Protein AF-A0A7I4YNS2-F1 (afdb_monomer_lite)

pLDDT: mean 85.19, std 16.13, range [43.19, 98.31]

Radius of gyration: 20.14 Å; chains: 1; bounding box: 57×47×40 Å

Sequence (178 aa):
MYWLLLILVPLVIAQKECLISKDSGYVCDEEAGQRFYFDMRMKRCQPFYYKGCGGNGNAFMTRDECLKKCSDVKGETAIQAVCKSGAYAAGATSLPEPLGCTECPKGYECEDKLCCPKKDYLCSLQYDAGKFGDKGSHTPRYFYSKSLKNCMLFTYYGRDGNANNFATYNECKKMCMT

InterPro domains:
  IPR002223 Pancreatic trypsin inhibitor Kunitz domain [PF00014] (18-70)
  IPR002223 Pancreatic trypsin inhibitor Kunitz domain [PF00014] (123-177)
  IPR002223 Pancreatic trypsin inhibitor Kunitz domain [PR00759] (45-55)
  IPR002223 Pancreatic trypsin inhibitor Kunitz domain [PR00759] (161-176)
  IPR002223 Pancreatic trypsin inhibitor Kunitz domain [PS50279] (18-70)
  IPR002223 Pancreatic trypsin inhibitor Kunitz domain [PS50279] (123-176)
  IPR002223 Pancreatic trypsin inhibitor Kunitz domain [SM00131] (16-71)
  IPR002223 Pancreatic trypsin inhibitor Kunitz domain [SM00131] (121-177)
  IPR006150 Cysteine-rich repeat [SM00289] (81-117)
  IPR020901 Proteinase inhibitor I2, Kunitz, conserved site [PS00280] (48-66)
  IPR036880 Pancreatic trypsin inhibitor Kunitz domain superfamily [G3DSA:4.10.410.10] (13-82)
  IPR036880 Pancreatic trypsin inhibitor Kunitz domain superfamily [G3DSA:4.10.410.10] (117-178)
  IPR036880 Pancreatic trypsin inhibitor Kunitz domain superfamily [SSF57362] (10-72)
  IPR036880 Pancreatic trypsin inhibitor Kunitz domain superfamily [SSF57362] (113-177)
  IPR053014 Cuticle-associated divergent protein [PTHR46339] (15-177)

Foldseek 3Di:
DPPVPPPPVVLVVLLVQLLDDWDQAAADPADKDWWWFRDLLVLAIDIDTRRGDDIGSRTHRDRVVNCVRHNPNPDPNLPQCAAPLQWGFDCSQAHSYADFQPPADPQFHDDPRTTHGALVSQLPDDWDLADQDPDDDFAWWWFHDPVVRAIDIDTRRRHDIDRRTHRDRVSNCSRHVD

Organism: Haemonchus contortus (NCBI:txid6289)

Secondary structure (DSSP, 8-state):
--SSSTTHHHHHHHHHHTTSPP---EE-SS--EEEEEEETTTTEEEEEEE-EE---S--BSSHHHHHHHHTT--PPP----B-TTSPBPTTTTTSSSPPBTTSPPTTEEEETTEEEEPHHHHTTSPP---EE-SSS--EEEEEEETTTTEEEEEEE-EES--S--BSSHHHHHHHH--

Structure (mmCIF, N/CA/C/O backbone):
data_AF-A0A7I4YNS2-F1
#
_entry.id   AF-A0A7I4YNS2-F1
#
loop_
_atom_site.group_PDB
_atom_site.id
_atom_site.type_symbol
_atom_site.label_atom_id
_atom_site.label_alt_id
_atom_site.label_comp_id
_atom_site.label_asym_id
_atom_site.label_entity_id
_atom_site.label_seq_id
_atom_site.pdbx_PDB_ins_code
_atom_site.Cartn_x
_atom_site.Cartn_y
_atom_site.Cartn_z
_atom_site.occupancy
_atom_site.B_iso_or_equiv
_atom_site.auth_seq_id
_atom_site.auth_comp_id
_atom_site.auth_asym_id
_atom_site.auth_atom_id
_atom_site.pdbx_PDB_model_num
ATOM 1 N N . MET A 1 1 ? 36.532 -35.123 -3.514 1.00 53.06 1 MET A N 1
ATOM 2 C CA . MET A 1 1 ? 35.543 -34.323 -2.749 1.00 53.06 1 MET A CA 1
ATOM 3 C C . MET A 1 1 ? 35.684 -32.800 -2.949 1.00 53.06 1 MET A C 1
ATOM 5 O O . MET A 1 1 ? 35.247 -32.051 -2.094 1.00 53.06 1 MET A O 1
ATOM 9 N N . TYR A 1 2 ? 36.193 -32.313 -4.093 1.00 50.56 2 TYR A N 1
ATOM 10 C CA . TYR A 1 2 ? 36.295 -30.865 -4.394 1.00 50.56 2 TYR A CA 1
ATOM 11 C C . TYR A 1 2 ? 35.592 -30.454 -5.703 1.00 50.56 2 TYR A C 1
ATOM 13 O O . TYR A 1 2 ? 35.804 -29.362 -6.209 1.00 50.56 2 TYR A O 1
ATOM 21 N N . TRP A 1 3 ? 34.741 -31.322 -6.261 1.00 48.31 3 TRP A N 1
ATOM 22 C CA . TRP A 1 3 ? 33.986 -31.040 -7.493 1.00 48.31 3 TRP A CA 1
ATOM 23 C C . TRP A 1 3 ? 32.492 -30.757 -7.261 1.00 48.31 3 TRP A C 1
ATOM 25 O O . TRP A 1 3 ? 31.834 -30.217 -8.139 1.00 48.31 3 TRP A O 1
ATOM 35 N N . LEU A 1 4 ? 31.957 -31.040 -6.066 1.00 45.88 4 LEU A N 1
ATOM 36 C CA . LEU A 1 4 ? 30.552 -30.762 -5.718 1.00 45.88 4 LEU A CA 1
ATOM 37 C C . LEU A 1 4 ? 30.316 -29.341 -5.166 1.00 45.88 4 LEU A C 1
ATOM 39 O O . LEU A 1 4 ? 29.173 -28.903 -5.093 1.00 45.88 4 LEU A O 1
ATOM 43 N N . LEU A 1 5 ? 31.371 -28.596 -4.810 1.00 48.28 5 LEU A N 1
ATOM 44 C CA . LEU A 1 5 ? 31.253 -27.244 -4.235 1.00 48.28 5 LEU A CA 1
ATOM 45 C C . LEU A 1 5 ? 31.143 -26.116 -5.279 1.00 48.28 5 LEU A C 1
ATOM 47 O O . LEU A 1 5 ? 30.747 -25.014 -4.921 1.00 48.28 5 LEU A O 1
ATOM 51 N N . LEU A 1 6 ? 31.439 -26.362 -6.562 1.00 51.16 6 LEU A N 1
ATOM 52 C CA . LEU A 1 6 ? 31.439 -25.305 -7.591 1.00 51.16 6 LEU A CA 1
ATOM 53 C C . LEU A 1 6 ? 30.064 -25.039 -8.231 1.00 51.16 6 LEU A C 1
ATOM 55 O O . LEU A 1 6 ? 29.888 -24.016 -8.884 1.00 51.16 6 LEU A O 1
ATOM 59 N N . ILE A 1 7 ? 29.076 -25.917 -8.026 1.00 50.41 7 ILE A N 1
ATOM 60 C CA . ILE A 1 7 ? 27.767 -25.830 -8.704 1.00 50.41 7 ILE A CA 1
ATOM 61 C C . ILE A 1 7 ? 26.706 -25.128 -7.831 1.00 50.41 7 ILE A C 1
ATOM 63 O O . ILE A 1 7 ? 25.750 -24.559 -8.350 1.00 50.41 7 ILE A O 1
ATOM 67 N N . LEU A 1 8 ? 26.881 -25.104 -6.503 1.00 46.16 8 LEU A N 1
ATOM 68 C CA . LEU A 1 8 ? 25.903 -24.515 -5.573 1.00 46.16 8 LEU A CA 1
ATOM 69 C C . LEU A 1 8 ? 26.088 -23.004 -5.357 1.00 46.16 8 LEU A C 1
ATOM 71 O O . LEU A 1 8 ? 25.122 -22.307 -5.068 1.00 46.16 8 LEU A O 1
ATOM 75 N N . VAL A 1 9 ? 27.300 -22.473 -5.526 1.00 44.41 9 VAL A N 1
ATOM 76 C CA . VAL A 1 9 ? 27.602 -21.049 -5.280 1.00 44.41 9 VAL A CA 1
ATOM 77 C C . VAL A 1 9 ? 26.938 -20.091 -6.293 1.00 44.41 9 VAL A C 1
ATOM 79 O O . VAL A 1 9 ? 26.383 -19.082 -5.853 1.00 44.41 9 VAL A O 1
ATOM 82 N N . PRO A 1 10 ? 26.901 -20.372 -7.616 1.00 49.56 10 PRO A N 1
ATOM 83 C CA . PRO A 1 10 ? 26.304 -19.455 -8.597 1.00 49.56 10 PRO A CA 1
ATOM 84 C C . PRO A 1 10 ? 24.789 -19.278 -8.417 1.00 49.56 10 PRO A C 1
ATOM 86 O O . PRO A 1 10 ? 24.258 -18.186 -8.614 1.00 49.56 10 PRO A O 1
ATOM 89 N N . LEU A 1 11 ? 24.098 -20.348 -8.010 1.00 46.50 11 LEU A N 1
ATOM 90 C CA . LEU A 1 11 ? 22.642 -20.372 -7.840 1.00 46.50 11 LEU A CA 1
ATOM 91 C C . LEU A 1 11 ? 22.171 -19.503 -6.663 1.00 46.50 11 LEU A C 1
ATOM 93 O O . LEU A 1 11 ? 21.115 -18.882 -6.742 1.00 46.50 11 LEU A O 1
ATOM 97 N N . VAL A 1 12 ? 22.966 -19.414 -5.591 1.00 48.62 12 VAL A N 1
ATOM 98 C CA . VAL A 1 12 ? 22.605 -18.664 -4.374 1.00 48.62 12 VAL A CA 1
ATOM 99 C C . VAL A 1 12 ? 22.812 -17.151 -4.552 1.00 48.62 12 VAL A C 1
ATOM 101 O O . VAL A 1 12 ? 22.036 -16.354 -4.027 1.00 48.62 12 VAL A O 1
ATOM 104 N N . ILE A 1 13 ? 23.817 -16.732 -5.329 1.00 51.75 13 ILE A N 1
ATOM 105 C CA . ILE A 1 13 ? 24.108 -15.307 -5.583 1.00 51.75 13 ILE A CA 1
ATOM 106 C C . ILE A 1 13 ? 23.043 -14.685 -6.499 1.00 51.75 13 ILE A C 1
ATOM 108 O O . ILE A 1 13 ? 22.545 -13.597 -6.208 1.00 51.75 13 ILE A O 1
ATOM 112 N N . ALA A 1 14 ? 22.633 -15.403 -7.554 1.00 52.50 14 ALA A N 1
ATOM 113 C CA . ALA A 1 14 ? 21.628 -14.937 -8.513 1.00 52.50 14 ALA A CA 1
ATOM 114 C C . ALA A 1 14 ? 20.268 -14.636 -7.863 1.00 52.50 14 ALA A C 1
ATOM 116 O O . ALA A 1 14 ? 19.561 -13.729 -8.294 1.00 52.50 14 ALA A O 1
ATOM 117 N N . GLN A 1 15 ? 19.918 -15.357 -6.796 1.00 62.19 15 GLN A N 1
ATOM 118 C CA . GLN A 1 15 ? 18.650 -15.173 -6.100 1.00 62.19 15 GLN A CA 1
ATOM 119 C C . GLN A 1 15 ? 18.640 -13.911 -5.226 1.00 62.19 15 GLN A C 1
ATOM 121 O O . GLN A 1 15 ? 17.600 -13.271 -5.108 1.00 62.19 15 GLN A O 1
ATOM 126 N N . LYS A 1 16 ? 19.787 -13.519 -4.649 1.00 73.31 16 LYS A N 1
ATOM 127 C CA . LYS A 1 16 ? 19.896 -12.377 -3.725 1.00 73.31 16 LYS A CA 1
ATOM 128 C C . LYS A 1 16 ? 19.741 -11.024 -4.424 1.00 73.31 16 LYS A C 1
ATOM 130 O O . LYS A 1 16 ? 19.138 -10.119 -3.856 1.00 73.31 16 LYS A O 1
ATOM 135 N N . GLU A 1 17 ? 20.236 -10.889 -5.652 1.00 82.81 17 GLU A N 1
ATOM 136 C CA . GLU A 1 17 ? 20.050 -9.679 -6.470 1.00 82.81 17 GLU A CA 1
ATOM 137 C C . GLU A 1 17 ? 18.573 -9.414 -6.756 1.00 82.81 17 GLU A C 1
ATOM 139 O O . GLU A 1 17 ? 18.124 -8.278 -6.729 1.00 82.81 17 GLU A O 1
ATOM 144 N N . CYS A 1 18 ? 17.782 -10.466 -6.937 1.00 86.94 18 CYS A N 1
ATOM 145 C CA . CYS A 1 18 ? 16.348 -10.320 -7.119 1.00 86.94 18 CYS A CA 1
ATOM 146 C C . CYS A 1 18 ? 15.642 -9.827 -5.847 1.00 86.94 18 CYS A C 1
ATOM 148 O O . CYS A 1 18 ? 14.526 -9.339 -5.958 1.00 86.94 18 CYS A O 1
ATOM 150 N N . LEU A 1 19 ? 16.256 -9.959 -4.659 1.00 82.12 19 LEU A N 1
ATOM 151 C CA . LEU A 1 19 ? 15.653 -9.593 -3.370 1.00 82.12 19 LEU A CA 1
ATOM 152 C C . LEU A 1 19 ? 15.820 -8.116 -2.997 1.00 82.12 19 LEU A C 1
ATOM 154 O O . LEU A 1 19 ? 15.039 -7.597 -2.201 1.00 82.12 19 LEU A O 1
ATOM 158 N N . ILE A 1 20 ? 16.841 -7.448 -3.531 1.00 81.12 20 ILE A N 1
ATOM 159 C CA . ILE A 1 20 ? 17.163 -6.063 -3.173 1.00 81.12 20 ILE A CA 1
ATOM 160 C C . ILE A 1 20 ? 16.317 -5.072 -3.979 1.00 81.12 20 ILE A C 1
ATOM 162 O O . ILE A 1 20 ? 15.966 -5.321 -5.128 1.00 81.12 20 ILE A O 1
ATOM 166 N N . SER A 1 21 ? 15.978 -3.926 -3.388 1.00 82.38 21 SER A N 1
ATOM 167 C CA . SER A 1 21 ? 15.253 -2.855 -4.085 1.00 82.38 21 SER A CA 1
ATOM 168 C C . SER A 1 21 ? 16.042 -2.333 -5.288 1.00 82.38 21 SER A C 1
ATOM 170 O O . SER A 1 21 ? 17.272 -2.338 -5.270 1.00 82.38 21 SER A O 1
ATOM 172 N N . LYS A 1 22 ? 15.348 -1.808 -6.305 1.00 89.44 22 LYS A N 1
ATOM 173 C CA . LYS A 1 22 ? 16.008 -1.098 -7.411 1.00 89.44 22 LYS A CA 1
ATOM 174 C C . LYS A 1 22 ? 16.880 0.044 -6.885 1.00 89.44 22 LYS A C 1
ATOM 176 O O . LYS A 1 22 ? 16.458 0.775 -5.985 1.00 89.44 22 LYS A O 1
ATOM 181 N N . ASP A 1 23 ? 18.026 0.259 -7.513 1.00 91.62 23 ASP A N 1
ATOM 182 C CA . ASP A 1 23 ? 18.858 1.438 -7.288 1.00 91.62 23 ASP A CA 1
ATOM 183 C C . ASP A 1 23 ? 19.105 2.150 -8.622 1.00 91.62 23 ASP A C 1
ATOM 185 O O . ASP A 1 23 ? 19.627 1.572 -9.573 1.00 91.62 23 ASP A O 1
ATOM 189 N N . SER A 1 24 ? 18.674 3.411 -8.702 1.00 94.12 24 SER A N 1
ATOM 190 C CA . SER A 1 24 ? 18.826 4.236 -9.904 1.00 94.12 24 SER A CA 1
ATOM 191 C C . SER A 1 24 ? 20.260 4.722 -10.112 1.00 94.12 24 SER A C 1
ATOM 193 O O . SER A 1 24 ? 20.548 5.246 -11.187 1.00 94.12 24 SER A O 1
ATOM 195 N N . GLY A 1 25 ? 21.132 4.579 -9.110 1.00 95.81 25 GLY A N 1
ATOM 196 C CA . GLY A 1 25 ? 22.492 5.090 -9.149 1.00 95.81 25 GLY A CA 1
ATOM 197 C C . GLY A 1 25 ? 22.544 6.620 -9.204 1.00 95.81 25 GLY A C 1
ATOM 198 O O . GLY A 1 25 ? 21.655 7.318 -8.698 1.00 95.81 25 GLY A O 1
ATOM 199 N N . TYR A 1 26 ? 23.584 7.151 -9.841 1.00 94.88 26 TYR A N 1
ATOM 200 C CA . TYR A 1 26 ? 23.828 8.584 -10.016 1.00 94.88 26 TYR A CA 1
ATOM 201 C C . TYR A 1 26 ? 24.216 8.919 -11.463 1.00 94.88 26 TYR A C 1
ATOM 203 O O . TYR A 1 26 ? 24.538 8.032 -12.252 1.00 94.88 26 TYR A O 1
ATOM 211 N N . VAL A 1 27 ? 24.116 10.206 -11.813 1.00 97.19 27 VAL A N 1
ATOM 212 C CA . VAL A 1 27 ? 24.432 10.716 -13.158 1.00 97.19 27 VAL A CA 1
ATOM 213 C 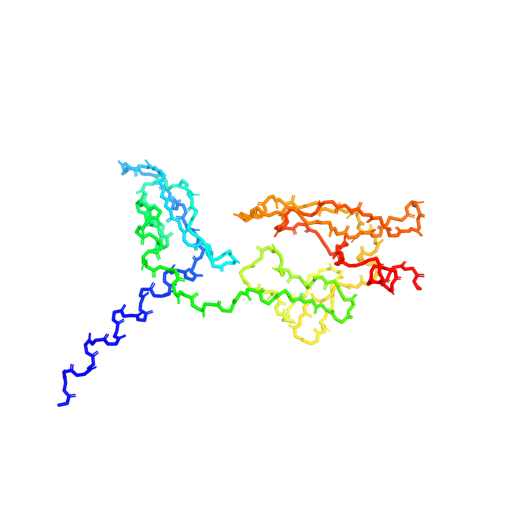C . VAL A 1 27 ? 25.944 10.772 -13.343 1.00 97.19 27 VAL A C 1
ATOM 215 O O . VAL A 1 27 ? 26.648 11.266 -12.463 1.00 97.19 27 VAL A O 1
ATOM 218 N N . CYS A 1 28 ? 26.423 10.282 -14.478 1.00 95.62 28 CYS A N 1
ATOM 219 C CA . CYS A 1 28 ? 27.821 10.320 -14.896 1.00 95.62 28 CYS A CA 1
ATOM 220 C C . CYS A 1 28 ? 27.897 10.293 -16.434 1.00 95.62 28 CYS A C 1
ATOM 222 O O . CYS A 1 28 ? 26.861 10.363 -17.092 1.00 95.62 28 CYS A O 1
ATOM 224 N N . ASP A 1 29 ? 29.105 10.164 -16.987 1.00 96.69 29 ASP A N 1
ATOM 225 C CA . ASP A 1 29 ? 29.341 10.169 -18.438 1.00 96.69 29 ASP A CA 1
ATOM 226 C C . ASP A 1 29 ? 28.942 8.854 -19.146 1.00 96.69 29 ASP A C 1
ATOM 228 O O . ASP A 1 29 ? 28.965 8.782 -20.374 1.00 96.69 29 ASP A O 1
ATOM 232 N N . GLU A 1 30 ? 28.557 7.823 -18.389 1.00 95.25 30 GLU A N 1
ATOM 233 C CA . GLU A 1 30 ? 28.052 6.550 -18.917 1.00 95.25 30 GLU A CA 1
ATOM 234 C C . GLU A 1 30 ? 26.573 6.632 -19.326 1.00 95.25 30 GLU A C 1
ATOM 236 O O . GLU A 1 30 ? 25.801 7.472 -18.854 1.00 95.25 30 GLU A O 1
ATOM 241 N N . GLU A 1 31 ? 26.148 5.706 -20.185 1.00 93.31 31 GLU A N 1
ATOM 242 C CA . GLU A 1 31 ? 24.805 5.706 -20.762 1.00 93.31 31 GLU A CA 1
ATOM 243 C C . GLU A 1 31 ? 23.702 5.492 -19.705 1.00 93.31 31 GLU A C 1
ATOM 245 O O . GLU A 1 31 ? 23.518 4.408 -19.136 1.00 93.31 31 GLU A O 1
ATOM 250 N N . ALA A 1 32 ? 22.914 6.543 -19.475 1.00 96.25 32 ALA A N 1
ATOM 251 C CA . ALA A 1 32 ? 21.656 6.466 -18.747 1.00 96.25 32 ALA A CA 1
ATOM 252 C C . ALA A 1 32 ? 20.560 5.845 -19.624 1.00 96.25 32 ALA A C 1
ATOM 254 O O . ALA A 1 32 ? 20.534 6.021 -20.840 1.00 96.25 32 ALA A O 1
ATOM 255 N N . GLY A 1 33 ? 19.597 5.157 -19.012 1.00 96.44 33 GLY A N 1
ATOM 256 C CA . GLY A 1 33 ? 18.524 4.549 -19.791 1.00 96.44 33 GLY A CA 1
ATOM 257 C C . GLY A 1 33 ? 17.568 3.678 -18.998 1.00 96.44 33 GLY A C 1
ATOM 258 O O . GLY A 1 33 ? 17.679 3.507 -17.781 1.00 96.44 33 GLY A O 1
ATOM 259 N N . GLN A 1 34 ? 16.594 3.119 -19.715 1.00 97.38 34 GLN A N 1
ATOM 260 C CA . GLN A 1 34 ? 15.651 2.173 -19.138 1.00 97.38 34 GLN A CA 1
ATOM 261 C C . GLN A 1 34 ? 16.358 0.858 -18.797 1.00 97.38 34 GLN A C 1
ATOM 263 O O . GLN A 1 34 ? 17.027 0.258 -19.635 1.00 97.38 34 GLN A O 1
ATOM 268 N N . ARG A 1 35 ? 16.138 0.378 -17.578 1.00 96.81 35 ARG A N 1
ATOM 269 C CA . ARG A 1 35 ? 16.503 -0.961 -17.108 1.00 96.81 35 ARG A CA 1
ATOM 270 C C . ARG A 1 35 ? 15.269 -1.638 -16.528 1.00 96.81 35 ARG A C 1
ATOM 272 O O . ARG A 1 35 ? 14.245 -0.993 -16.317 1.00 96.81 35 ARG A O 1
ATOM 279 N N . PHE A 1 36 ? 15.355 -2.930 -16.252 1.00 94.62 36 PHE A N 1
ATOM 280 C CA . PHE A 1 36 ? 14.324 -3.702 -15.573 1.00 94.62 36 PHE A CA 1
ATOM 281 C C . PHE A 1 36 ? 14.832 -4.171 -14.219 1.00 94.62 36 PHE A C 1
ATOM 283 O O . PHE A 1 36 ? 15.971 -4.594 -14.109 1.00 94.62 36 PHE A O 1
ATOM 290 N N . TYR A 1 37 ? 13.995 -4.137 -13.194 1.00 92.88 37 TYR A N 1
ATOM 291 C CA . TYR A 1 37 ? 14.298 -4.735 -11.897 1.00 92.88 37 TYR A CA 1
ATOM 292 C C . TYR A 1 37 ? 13.204 -5.732 -11.534 1.00 92.88 37 TYR A C 1
ATOM 294 O O . TYR A 1 37 ? 12.052 -5.579 -11.950 1.00 92.88 37 TYR A O 1
ATOM 302 N N . PHE A 1 38 ? 13.545 -6.756 -10.763 1.00 88.81 38 PHE A N 1
ATOM 303 C CA . PHE A 1 38 ? 12.568 -7.657 -10.182 1.00 88.81 38 PHE A CA 1
ATOM 304 C C . PHE A 1 38 ? 11.994 -7.041 -8.913 1.00 88.81 38 PHE A C 1
ATOM 306 O O . PHE A 1 38 ? 12.684 -6.898 -7.905 1.00 88.81 38 PHE A O 1
ATOM 313 N N . ASP A 1 39 ? 10.714 -6.683 -8.943 1.00 79.88 39 ASP A N 1
ATOM 314 C CA . ASP A 1 39 ? 10.008 -6.286 -7.735 1.00 79.88 39 ASP A CA 1
ATOM 315 C C . ASP A 1 39 ? 9.529 -7.550 -7.016 1.00 79.88 39 ASP A C 1
ATOM 317 O O . ASP A 1 39 ? 8.579 -8.219 -7.437 1.00 79.88 39 ASP A O 1
ATOM 321 N N . MET A 1 40 ? 10.189 -7.876 -5.907 1.00 72.12 40 MET A N 1
ATOM 322 C CA . MET A 1 40 ? 9.863 -9.034 -5.073 1.00 72.12 40 MET A CA 1
ATOM 323 C C . MET A 1 40 ? 8.452 -9.045 -4.528 1.00 72.12 40 MET A C 1
ATOM 325 O O . MET A 1 40 ? 7.847 -10.116 -4.430 1.00 72.12 40 MET A O 1
ATOM 329 N N . ARG A 1 41 ? 7.933 -7.867 -4.174 1.00 66.62 41 ARG A N 1
ATOM 330 C CA . ARG A 1 41 ? 6.586 -7.733 -3.614 1.00 66.62 41 ARG A CA 1
ATOM 331 C C . ARG A 1 41 ? 5.567 -8.129 -4.669 1.00 66.62 41 ARG A C 1
ATOM 333 O O . ARG A 1 41 ? 4.546 -8.737 -4.368 1.00 66.62 41 ARG A O 1
ATOM 340 N N . MET A 1 42 ? 5.883 -7.849 -5.929 1.00 66.12 42 MET A N 1
ATOM 341 C CA . MET A 1 42 ? 5.041 -8.228 -7.046 1.00 66.12 42 MET A CA 1
ATOM 342 C C . MET A 1 42 ? 5.389 -9.564 -7.686 1.00 66.12 42 MET A C 1
ATOM 344 O O . MET A 1 42 ? 4.567 -10.087 -8.427 1.00 66.12 42 MET A O 1
ATOM 348 N N . LYS A 1 43 ? 6.590 -10.109 -7.523 1.00 72.44 43 LYS A N 1
ATOM 349 C CA . LYS A 1 43 ? 7.058 -11.226 -8.359 1.00 72.44 43 LYS A CA 1
ATOM 350 C C . LYS A 1 43 ? 6.991 -10.916 -9.858 1.00 72.44 43 LYS A C 1
ATOM 352 O O . LYS A 1 43 ? 6.497 -11.726 -10.644 1.00 72.44 43 LYS A O 1
ATOM 357 N N . ARG A 1 44 ? 7.391 -9.709 -10.269 1.00 81.94 44 ARG A N 1
ATOM 358 C CA . ARG A 1 44 ? 7.457 -9.330 -11.691 1.00 81.94 44 ARG A CA 1
ATOM 359 C C . ARG A 1 44 ? 8.633 -8.405 -11.958 1.00 81.94 44 ARG A C 1
ATOM 361 O O . ARG A 1 44 ? 9.045 -7.640 -11.096 1.00 81.94 44 ARG A O 1
ATOM 368 N N . CYS A 1 45 ? 9.087 -8.438 -13.202 1.00 86.88 45 CYS A N 1
ATOM 369 C CA . CYS A 1 45 ? 10.067 -7.507 -13.735 1.00 86.88 45 CYS A CA 1
ATOM 370 C C . CYS A 1 45 ? 9.405 -6.221 -14.223 1.00 86.88 45 CYS A C 1
ATOM 372 O O . CYS A 1 45 ? 8.464 -6.279 -15.022 1.00 86.88 45 CYS A O 1
ATOM 374 N N . GLN A 1 46 ? 9.910 -5.083 -13.759 1.00 88.38 46 GLN A N 1
ATOM 375 C CA . GLN A 1 46 ? 9.381 -3.755 -14.044 1.00 88.38 46 GLN A CA 1
ATOM 376 C C . GLN A 1 46 ? 10.446 -2.807 -14.584 1.00 88.38 46 GLN A C 1
ATOM 378 O O . GLN A 1 46 ? 11.588 -2.886 -14.135 1.00 88.38 46 GLN A O 1
ATOM 383 N N . PRO A 1 47 ? 10.086 -1.890 -15.499 1.00 92.19 47 PRO A N 1
ATOM 384 C CA . PRO A 1 47 ? 11.017 -0.890 -15.991 1.00 92.19 47 PRO A CA 1
ATOM 385 C C . PRO A 1 47 ? 11.306 0.181 -14.926 1.00 92.19 47 PRO A C 1
ATOM 387 O O . PRO A 1 47 ? 10.433 0.566 -14.150 1.00 92.19 47 PRO A O 1
ATOM 390 N N . PHE A 1 48 ? 12.527 0.703 -14.922 1.00 91.62 48 PHE A N 1
ATOM 391 C CA . PHE A 1 48 ? 12.931 1.890 -14.173 1.00 91.62 48 PHE A CA 1
ATOM 392 C C . PHE A 1 48 ? 14.038 2.645 -14.920 1.00 91.62 48 PHE A C 1
ATOM 394 O O . PHE A 1 48 ? 14.656 2.108 -15.837 1.00 91.62 48 PHE A O 1
ATOM 401 N N . TYR A 1 49 ? 14.294 3.895 -14.526 1.00 95.12 49 TYR A N 1
ATOM 402 C CA . TYR A 1 49 ? 15.358 4.710 -15.113 1.00 95.12 49 TYR A CA 1
ATOM 403 C C . TYR A 1 49 ? 16.657 4.596 -14.301 1.00 95.12 49 TYR A C 1
ATOM 405 O O . TYR A 1 49 ? 16.684 4.934 -13.108 1.00 95.12 49 TYR A O 1
ATOM 413 N N . TYR A 1 50 ? 17.717 4.121 -14.953 1.00 97.12 50 TYR A N 1
ATOM 414 C CA . TYR A 1 50 ? 19.084 4.077 -14.443 1.00 97.12 50 TYR A CA 1
ATOM 415 C C . TYR A 1 50 ? 19.860 5.306 -14.916 1.00 97.12 50 TYR A C 1
ATOM 417 O O . TYR A 1 50 ? 19.757 5.696 -16.078 1.00 97.12 50 TYR A O 1
ATOM 425 N N . LYS A 1 51 ? 20.617 5.933 -14.013 1.00 97.00 51 LYS A N 1
ATOM 426 C CA . LYS A 1 51 ? 21.235 7.244 -14.254 1.00 97.00 51 LYS A CA 1
ATOM 427 C C . LYS A 1 51 ? 22.623 7.202 -14.905 1.00 97.00 51 LYS A C 1
ATOM 429 O O . LYS A 1 51 ? 23.132 8.271 -15.212 1.00 97.00 51 LYS A O 1
ATOM 434 N N . GLY A 1 52 ? 23.203 6.022 -15.123 1.00 96.19 52 GLY A N 1
ATOM 435 C CA . GLY A 1 52 ? 24.480 5.844 -15.829 1.00 96.19 52 GLY A CA 1
ATOM 436 C C . GLY A 1 52 ? 25.545 5.133 -14.993 1.00 96.19 52 GLY A C 1
ATOM 437 O O . GLY A 1 52 ? 26.155 4.190 -15.483 1.00 96.19 52 GLY A O 1
ATOM 438 N N . CYS A 1 53 ? 25.716 5.506 -13.718 1.00 96.56 53 CYS A N 1
ATOM 439 C CA . CYS A 1 53 ? 26.720 4.900 -12.831 1.00 96.56 53 CYS A CA 1
ATOM 440 C C . CYS A 1 53 ? 26.155 4.443 -11.484 1.00 96.56 53 CYS A C 1
ATOM 442 O O . CYS A 1 53 ? 25.137 4.940 -10.997 1.00 96.56 53 CYS A O 1
ATOM 444 N N . GLY A 1 54 ? 26.874 3.520 -10.837 1.00 96.00 54 GLY A N 1
ATOM 445 C CA . GLY A 1 54 ? 26.499 2.948 -9.544 1.00 96.00 54 GLY A CA 1
ATOM 446 C C . GLY A 1 54 ? 25.333 1.972 -9.677 1.00 96.00 54 GLY A C 1
ATOM 447 O O . GLY A 1 54 ? 25.239 1.243 -10.665 1.00 96.00 54 GLY A O 1
ATOM 448 N N . GLY A 1 55 ? 24.426 1.971 -8.702 1.00 93.38 55 GLY A N 1
ATOM 449 C CA . GLY A 1 55 ? 23.292 1.053 -8.677 1.00 93.38 55 GLY A CA 1
ATOM 450 C C . GLY A 1 55 ? 23.630 -0.292 -8.034 1.00 93.38 55 GLY A C 1
ATOM 451 O O . GLY A 1 55 ? 24.618 -0.437 -7.313 1.00 93.38 55 GLY A O 1
ATOM 452 N N . ASN A 1 56 ? 22.794 -1.296 -8.301 1.00 93.19 56 ASN A N 1
ATOM 453 C CA . ASN A 1 56 ? 22.972 -2.650 -7.784 1.00 93.19 56 ASN A CA 1
ATOM 454 C C . ASN A 1 56 ? 22.576 -3.721 -8.817 1.00 93.19 56 ASN A C 1
ATOM 456 O O . ASN A 1 56 ? 22.120 -3.403 -9.913 1.00 93.19 56 ASN A O 1
ATOM 460 N N . GLY A 1 57 ? 22.757 -4.998 -8.461 1.00 91.81 57 GLY A N 1
ATOM 461 C CA . GLY A 1 57 ? 22.534 -6.139 -9.359 1.00 91.81 57 GLY A CA 1
ATOM 462 C C . GLY A 1 57 ? 21.076 -6.402 -9.762 1.00 91.81 57 GLY A C 1
ATOM 463 O O . GLY A 1 57 ? 20.844 -7.211 -10.656 1.00 91.81 57 GLY A O 1
ATOM 464 N N . ASN A 1 58 ? 20.088 -5.720 -9.169 1.00 93.88 58 ASN A N 1
ATOM 465 C CA . ASN A 1 58 ? 18.687 -5.812 -9.592 1.00 93.88 58 ASN A CA 1
ATOM 466 C C . ASN A 1 58 ? 18.386 -4.850 -10.757 1.00 93.88 58 ASN A C 1
ATOM 468 O O . ASN A 1 58 ? 17.483 -4.016 -10.679 1.00 93.88 58 ASN A O 1
ATOM 472 N N . ALA A 1 59 ? 19.196 -4.910 -11.815 1.00 94.62 59 ALA A N 1
ATOM 473 C CA . ALA A 1 59 ? 19.140 -3.993 -12.949 1.00 94.62 59 ALA A CA 1
ATOM 474 C C . ALA A 1 59 ? 19.513 -4.712 -14.255 1.00 94.62 59 ALA A C 1
ATOM 476 O O . ALA A 1 59 ? 20.679 -4.860 -14.608 1.00 94.62 59 ALA A O 1
ATOM 477 N N . PHE A 1 60 ? 18.497 -5.140 -14.992 1.00 95.38 60 PHE A N 1
ATOM 478 C CA . PHE A 1 60 ? 18.586 -5.933 -16.215 1.00 95.38 60 PHE A CA 1
ATOM 479 C C . PHE A 1 60 ? 18.321 -5.070 -17.448 1.00 95.38 60 PHE A C 1
ATOM 481 O O . PHE A 1 60 ? 17.568 -4.098 -17.381 1.00 95.38 60 PHE A O 1
ATOM 488 N N . MET A 1 61 ? 18.900 -5.414 -18.596 1.00 95.31 61 MET A N 1
ATOM 489 C CA . MET A 1 61 ? 18.675 -4.653 -19.834 1.00 95.31 61 MET A CA 1
ATOM 490 C C . MET A 1 61 ? 17.278 -4.896 -20.398 1.00 95.31 61 MET A C 1
ATOM 492 O O . MET A 1 61 ? 16.646 -3.995 -20.947 1.00 95.31 61 MET A O 1
ATOM 496 N N . THR A 1 62 ? 16.776 -6.121 -20.243 1.00 94.94 62 THR A N 1
ATOM 497 C CA . THR A 1 62 ? 15.483 -6.532 -20.791 1.00 94.94 62 THR A CA 1
ATOM 498 C C . THR A 1 62 ? 14.597 -7.164 -19.729 1.00 94.94 62 THR A C 1
ATOM 500 O O . THR A 1 62 ? 15.056 -7.712 -18.723 1.00 94.94 62 THR A O 1
ATOM 503 N N . ARG A 1 63 ? 13.286 -7.121 -19.976 1.00 90.75 63 ARG A N 1
ATOM 504 C CA . ARG A 1 63 ? 12.302 -7.796 -19.129 1.00 90.75 63 ARG A CA 1
ATOM 505 C C . ARG A 1 63 ? 12.545 -9.306 -19.066 1.00 90.75 63 ARG A C 1
ATOM 507 O O . ARG A 1 63 ? 12.379 -9.891 -18.000 1.00 90.75 63 ARG A O 1
ATOM 514 N N . ASP A 1 64 ? 12.931 -9.917 -20.183 1.00 91.75 64 ASP A N 1
ATOM 515 C CA . ASP A 1 64 ? 13.112 -11.367 -20.285 1.00 91.75 64 ASP A CA 1
ATOM 516 C C . ASP A 1 64 ? 14.358 -11.843 -19.541 1.00 91.75 64 ASP A C 1
ATOM 518 O O . ASP A 1 64 ? 14.309 -12.873 -18.875 1.00 91.75 64 ASP A O 1
ATOM 522 N N . GLU A 1 65 ? 15.444 -11.067 -19.570 1.00 93.62 65 GLU A N 1
ATOM 523 C CA . GLU A 1 65 ? 16.635 -11.321 -18.754 1.00 93.62 65 GLU A CA 1
ATOM 524 C C . GLU A 1 65 ? 16.292 -11.319 -17.260 1.00 93.62 65 GLU A C 1
ATOM 526 O O . GLU A 1 65 ? 16.613 -12.264 -16.537 1.00 93.62 65 GLU A O 1
ATOM 531 N N . CYS A 1 66 ? 15.562 -10.292 -16.821 1.00 92.69 66 CYS A N 1
ATOM 532 C CA . CYS A 1 66 ? 15.081 -10.195 -15.453 1.00 92.69 66 CYS A CA 1
ATOM 533 C C . CYS A 1 66 ? 14.203 -11.401 -15.074 1.00 92.69 66 CYS A C 1
ATOM 535 O O . CYS A 1 66 ? 14.391 -12.001 -14.016 1.00 92.69 66 CYS A O 1
ATOM 537 N N . LEU A 1 67 ? 13.251 -11.789 -15.934 1.00 89.25 67 LEU A N 1
ATOM 538 C CA . LEU A 1 67 ? 12.353 -12.909 -15.648 1.00 89.25 67 LEU A CA 1
ATOM 539 C C . LEU A 1 67 ? 13.119 -14.220 -15.579 1.00 89.25 67 LEU A C 1
ATOM 541 O O . LEU A 1 67 ? 12.949 -14.956 -14.617 1.00 89.25 67 LEU A O 1
ATOM 545 N N . LYS A 1 68 ? 14.002 -14.477 -16.545 1.00 89.62 68 LYS A N 1
ATOM 546 C CA . LYS A 1 68 ? 14.843 -15.673 -16.573 1.00 89.62 68 LYS A CA 1
ATOM 547 C C . LYS A 1 68 ? 15.670 -15.820 -15.295 1.00 89.62 68 LYS A C 1
ATOM 549 O O . LYS A 1 68 ? 15.906 -16.941 -14.858 1.00 89.62 68 LYS A O 1
ATOM 554 N N . LYS A 1 69 ? 16.120 -14.706 -14.709 1.00 88.31 69 LYS A N 1
ATOM 555 C CA . LYS A 1 69 ? 16.928 -14.722 -13.486 1.00 88.31 69 LYS A CA 1
ATOM 556 C C . LYS A 1 69 ? 16.088 -14.808 -12.209 1.00 88.31 69 LYS A C 1
ATOM 558 O O . LYS A 1 69 ? 16.502 -15.471 -11.263 1.00 88.31 69 LYS A O 1
ATOM 563 N N . CYS A 1 70 ? 14.926 -14.156 -12.177 1.00 87.31 70 CYS A N 1
ATOM 564 C CA . CYS A 1 70 ? 14.199 -13.903 -10.935 1.00 87.31 70 CYS A CA 1
ATOM 565 C C . CYS A 1 70 ? 12.805 -14.552 -10.826 1.00 87.31 70 CYS A C 1
ATOM 567 O O . CYS A 1 70 ? 12.208 -14.505 -9.750 1.00 87.31 70 CYS A O 1
ATOM 569 N N . SER A 1 71 ? 12.261 -15.170 -11.883 1.00 81.06 71 SER A N 1
ATOM 570 C CA . SER A 1 71 ? 10.895 -15.733 -11.886 1.00 81.06 71 SER A CA 1
ATOM 571 C C . SER A 1 71 ? 10.662 -16.787 -10.806 1.00 81.06 71 SER A C 1
ATOM 573 O O . SER A 1 71 ? 9.571 -16.855 -10.243 1.00 81.06 71 SER A O 1
ATOM 575 N N . ASP A 1 72 ? 11.701 -17.556 -10.482 1.00 74.50 72 ASP A N 1
ATOM 576 C CA . ASP A 1 72 ? 11.624 -18.693 -9.561 1.00 74.50 72 ASP A CA 1
ATOM 577 C C . ASP A 1 72 ? 12.034 -18.317 -8.132 1.00 74.50 72 ASP A C 1
ATOM 579 O O . ASP A 1 72 ? 12.158 -19.169 -7.246 1.00 74.50 72 ASP A O 1
ATOM 583 N N . VAL A 1 73 ? 12.238 -17.020 -7.872 1.00 67.69 73 VAL A N 1
ATOM 584 C CA . VAL A 1 73 ? 12.568 -16.522 -6.541 1.00 67.69 73 VAL A CA 1
ATOM 585 C C . VAL A 1 73 ? 11.347 -16.692 -5.641 1.00 67.69 73 VAL A C 1
ATOM 587 O O . VAL A 1 73 ? 10.454 -15.840 -5.573 1.00 67.69 73 VAL A O 1
ATOM 590 N N . LYS A 1 74 ? 11.336 -1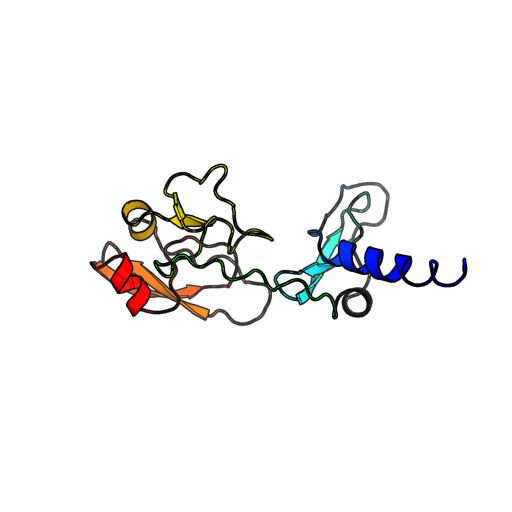7.788 -4.881 1.00 54.38 74 LYS A N 1
ATOM 591 C CA . LYS A 1 74 ? 10.446 -18.019 -3.738 1.00 54.38 74 LYS A CA 1
ATOM 592 C C . LYS A 1 74 ? 10.853 -17.137 -2.555 1.00 54.38 74 LYS A C 1
ATOM 594 O O . LYS A 1 74 ? 11.211 -17.625 -1.497 1.00 54.38 74 LYS A O 1
ATOM 599 N N . GLY A 1 75 ? 10.821 -15.820 -2.724 1.00 49.22 75 GLY A N 1
ATOM 600 C CA . GLY A 1 75 ? 10.589 -14.970 -1.557 1.00 49.22 75 GLY A CA 1
ATOM 601 C C . GLY A 1 75 ? 9.142 -15.149 -1.148 1.00 49.22 75 GLY A C 1
ATOM 602 O O . GLY A 1 75 ? 8.258 -15.099 -2.007 1.00 49.22 75 GLY A O 1
ATOM 603 N N . GLU A 1 76 ? 8.904 -15.382 0.124 1.00 45.09 76 GLU A N 1
ATOM 604 C CA . GLU A 1 76 ? 7.576 -15.268 0.696 1.00 45.09 76 GLU A CA 1
ATOM 605 C C . GLU A 1 76 ? 7.014 -13.919 0.224 1.00 45.09 76 GLU A C 1
ATOM 607 O O . GLU A 1 76 ? 7.639 -12.871 0.393 1.00 45.09 76 GLU A O 1
ATOM 612 N N . THR A 1 77 ? 5.919 -13.948 -0.545 1.00 43.19 77 THR A N 1
ATOM 613 C CA . THR A 1 77 ? 5.146 -12.735 -0.839 1.00 43.19 77 THR A CA 1
ATOM 614 C C . THR A 1 77 ? 4.973 -12.032 0.485 1.00 43.19 77 THR A C 1
ATOM 616 O O . THR A 1 77 ? 4.526 -12.725 1.400 1.00 43.19 77 THR A O 1
ATOM 619 N N . ALA A 1 78 ? 5.357 -10.748 0.580 1.00 48.25 78 ALA A N 1
ATOM 620 C CA . ALA A 1 78 ? 5.172 -9.934 1.776 1.00 48.25 78 ALA A CA 1
ATOM 621 C C . ALA A 1 78 ? 3.860 -10.371 2.413 1.00 48.25 78 ALA A C 1
ATOM 623 O O . ALA A 1 78 ? 2.793 -10.182 1.816 1.00 48.25 78 ALA A O 1
ATOM 624 N N . ILE A 1 79 ? 3.969 -11.116 3.520 1.00 51.69 79 ILE A N 1
ATOM 625 C CA . ILE A 1 79 ? 2.813 -11.562 4.281 1.00 51.69 79 ILE A CA 1
ATOM 626 C C . ILE A 1 79 ? 2.050 -10.264 4.461 1.00 51.69 79 ILE A C 1
ATOM 628 O O . ILE A 1 79 ? 2.656 -9.295 4.923 1.00 51.69 79 ILE A O 1
ATOM 632 N N . GLN A 1 80 ? 0.808 -10.173 3.972 1.00 66.00 80 GLN A N 1
ATOM 633 C CA . GLN A 1 80 ? -0.027 -9.022 4.288 1.00 66.00 80 GLN A CA 1
ATOM 634 C C . GLN A 1 80 ? -0.082 -9.015 5.810 1.00 66.00 80 GLN A C 1
ATOM 636 O O . GLN A 1 80 ? -0.806 -9.804 6.410 1.00 66.00 80 GLN A O 1
ATOM 641 N N . ALA A 1 81 ? 0.807 -8.235 6.418 1.00 87.12 81 ALA A N 1
ATOM 642 C CA . ALA A 1 81 ? 1.048 -8.247 7.838 1.00 87.12 81 ALA A CA 1
ATOM 643 C C . ALA A 1 81 ? -0.134 -7.497 8.415 1.00 87.12 81 ALA A C 1
ATOM 645 O O . ALA A 1 81 ? -0.181 -6.268 8.413 1.00 87.12 81 ALA A O 1
ATOM 646 N N . VAL A 1 82 ? -1.159 -8.272 8.731 1.00 90.88 82 VAL A N 1
ATOM 647 C CA . VAL A 1 82 ? -2.463 -7.805 9.153 1.00 90.88 82 VAL A CA 1
ATOM 648 C C . VAL A 1 82 ? -2.560 -8.088 10.639 1.00 90.88 82 VAL A C 1
ATOM 650 O O . VAL A 1 82 ? -2.320 -9.202 11.099 1.00 90.88 82 VAL A O 1
ATOM 653 N N . CYS A 1 83 ? -2.882 -7.044 11.385 1.00 93.50 83 CYS A N 1
ATOM 654 C CA . CYS A 1 83 ? -3.092 -7.094 12.821 1.00 93.50 83 CYS A CA 1
ATOM 655 C C . CYS A 1 83 ? -4.368 -7.873 13.155 1.00 93.50 83 CYS A C 1
ATOM 657 O O . CYS A 1 83 ? -5.238 -8.043 12.297 1.00 93.50 83 CYS A O 1
ATOM 659 N N . LYS A 1 84 ? -4.575 -8.258 14.421 1.00 92.94 84 LYS A N 1
ATOM 660 C CA . LYS A 1 84 ? -5.832 -8.912 14.848 1.00 92.94 84 LYS A CA 1
ATOM 661 C C . LYS A 1 84 ? -7.074 -8.057 14.579 1.00 92.94 84 LYS A C 1
ATOM 663 O O . LYS A 1 84 ? -8.185 -8.580 14.478 1.00 92.94 84 LYS A O 1
ATOM 668 N N . SER A 1 85 ? -6.894 -6.742 14.460 1.00 91.69 85 SER A N 1
ATOM 669 C CA . SER A 1 85 ? -7.937 -5.783 14.086 1.00 91.69 85 SER A CA 1
ATOM 670 C C . SER A 1 85 ? -8.372 -5.862 12.616 1.00 91.69 85 SER A C 1
ATOM 672 O O . SER A 1 85 ? -9.386 -5.264 12.262 1.00 91.69 85 SER A O 1
ATOM 674 N N . GLY A 1 86 ? -7.633 -6.569 11.755 1.00 90.81 86 GLY A N 1
ATOM 675 C CA . GLY A 1 86 ? -7.837 -6.572 10.302 1.00 90.81 86 GLY A CA 1
ATOM 676 C C . GLY A 1 86 ? -7.171 -5.393 9.579 1.00 90.81 86 GLY A C 1
ATOM 677 O O . GLY A 1 86 ? -7.235 -5.306 8.353 1.00 90.81 86 GLY A O 1
ATOM 678 N N . ALA A 1 87 ? -6.519 -4.486 10.313 1.00 93.88 87 ALA A N 1
ATOM 679 C CA . ALA A 1 87 ? -5.752 -3.387 9.737 1.00 93.88 87 ALA A CA 1
ATOM 680 C C . ALA A 1 87 ? -4.355 -3.848 9.297 1.00 93.88 87 ALA A C 1
ATOM 682 O O . ALA A 1 87 ? -3.766 -4.745 9.902 1.00 93.88 87 ALA A O 1
ATOM 683 N N . TYR A 1 88 ? -3.795 -3.197 8.278 1.00 93.44 88 TYR A N 1
ATOM 684 C CA . TYR A 1 88 ? -2.392 -3.395 7.918 1.00 93.44 88 TYR A CA 1
ATOM 685 C C . TYR A 1 88 ? -1.45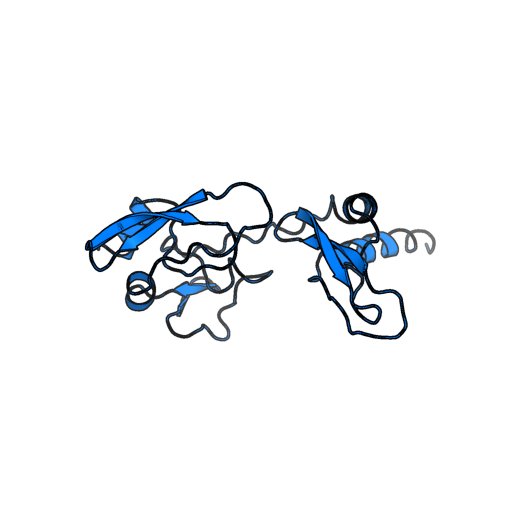8 -2.865 9.016 1.00 93.44 88 TYR A C 1
ATOM 687 O O . TYR A 1 88 ? -1.660 -1.770 9.546 1.00 93.44 88 TYR A O 1
ATOM 695 N N . ALA A 1 89 ? -0.412 -3.630 9.322 1.00 95.19 89 ALA A N 1
ATOM 696 C CA . ALA A 1 89 ? 0.692 -3.201 10.167 1.00 95.19 89 ALA A CA 1
ATOM 697 C C . ALA A 1 89 ? 1.536 -2.117 9.475 1.00 95.19 89 ALA A C 1
ATOM 699 O O . ALA A 1 89 ? 1.533 -1.972 8.247 1.00 95.19 89 ALA A O 1
ATOM 700 N N . ALA A 1 90 ? 2.300 -1.360 10.260 1.00 94.19 90 ALA A N 1
ATOM 701 C CA . ALA A 1 90 ? 3.192 -0.334 9.736 1.00 94.19 90 ALA A CA 1
ATOM 702 C C . ALA A 1 90 ? 4.194 -0.932 8.732 1.00 94.19 90 ALA A C 1
ATOM 704 O O . ALA A 1 90 ? 4.834 -1.951 8.990 1.00 94.19 90 ALA A O 1
ATOM 705 N N . GLY A 1 91 ? 4.333 -0.289 7.571 1.00 88.75 91 GLY A N 1
ATOM 706 C CA . GLY A 1 91 ? 5.237 -0.728 6.504 1.00 88.75 91 GLY A CA 1
ATOM 707 C C . GLY A 1 91 ? 4.729 -1.899 5.661 1.00 88.75 91 GLY A C 1
ATOM 708 O O . GLY A 1 91 ? 5.307 -2.152 4.610 1.00 88.75 91 GLY A O 1
ATOM 709 N N . ALA A 1 92 ? 3.628 -2.561 6.039 1.00 89.00 92 ALA A N 1
ATOM 710 C CA . ALA A 1 92 ? 3.118 -3.741 5.332 1.00 89.00 92 ALA A CA 1
ATOM 711 C C . ALA A 1 92 ? 2.763 -3.476 3.856 1.00 89.00 92 ALA A C 1
ATOM 713 O O . ALA A 1 92 ? 2.789 -4.393 3.039 1.00 89.00 92 ALA A O 1
ATOM 714 N N . THR A 1 93 ? 2.434 -2.228 3.504 1.00 82.38 93 THR A N 1
ATOM 715 C CA . THR A 1 93 ? 2.067 -1.827 2.135 1.00 82.38 93 THR A CA 1
ATOM 716 C C . THR A 1 93 ? 3.107 -0.944 1.440 1.00 82.38 93 THR A C 1
ATOM 718 O O . THR A 1 93 ? 2.968 -0.666 0.245 1.00 82.38 93 THR A O 1
ATOM 721 N N . SER A 1 94 ? 4.143 -0.491 2.154 1.00 83.00 94 SER A N 1
ATOM 722 C CA . SER A 1 94 ? 5.132 0.476 1.650 1.00 83.00 94 SER A CA 1
ATOM 723 C C . SER A 1 94 ? 6.570 -0.048 1.659 1.00 83.00 94 SER A C 1
ATOM 725 O O . SER A 1 94 ? 7.376 0.380 0.830 1.00 83.00 94 SER A O 1
ATOM 727 N N . LEU A 1 95 ? 6.893 -1.022 2.512 1.00 78.75 95 LEU A N 1
ATOM 728 C CA . LEU A 1 95 ? 8.231 -1.591 2.662 1.00 78.75 95 LEU A CA 1
ATOM 729 C C . LEU A 1 95 ? 8.313 -3.036 2.139 1.00 78.75 95 LEU A C 1
ATOM 731 O O . LEU A 1 95 ? 7.283 -3.682 1.939 1.00 78.75 95 LEU A O 1
ATOM 735 N N . PRO A 1 96 ? 9.527 -3.551 1.863 1.00 69.94 96 PRO A N 1
ATOM 736 C CA . PRO A 1 96 ? 9.731 -4.964 1.534 1.00 69.94 96 PRO A CA 1
ATOM 737 C C . PRO A 1 96 ? 9.308 -5.909 2.666 1.00 69.94 96 PRO A C 1
ATOM 739 O O . PRO A 1 96 ? 8.762 -6.974 2.395 1.00 69.94 96 PRO A O 1
ATOM 742 N N . GLU A 1 97 ? 9.521 -5.487 3.914 1.00 78.75 97 GLU A N 1
ATOM 743 C CA . GLU A 1 97 ? 9.119 -6.186 5.134 1.00 78.75 97 GLU A CA 1
ATOM 744 C C . GLU A 1 97 ? 8.425 -5.196 6.088 1.00 78.75 97 GLU A C 1
ATOM 746 O O . GLU A 1 97 ? 8.804 -4.019 6.123 1.00 78.75 97 GLU A O 1
ATOM 751 N N . PRO A 1 98 ? 7.399 -5.628 6.844 1.00 87.25 98 PRO A N 1
ATOM 752 C CA . PRO A 1 98 ? 6.725 -4.775 7.821 1.00 87.25 98 PRO A CA 1
ATOM 753 C C . PRO A 1 98 ? 7.670 -4.377 8.964 1.00 87.25 98 PRO A C 1
ATOM 755 O O . PRO A 1 98 ? 8.618 -5.092 9.286 1.00 87.25 98 PRO A O 1
ATOM 758 N N . LEU A 1 99 ? 7.390 -3.247 9.619 1.00 89.75 99 LEU A N 1
ATOM 759 C CA . LEU A 1 99 ? 8.183 -2.811 10.768 1.00 89.75 99 LEU A CA 1
ATOM 760 C C . LEU A 1 99 ? 7.986 -3.775 11.944 1.00 89.75 99 LEU A C 1
ATOM 762 O O . LEU A 1 99 ? 6.856 -4.020 12.381 1.00 89.75 99 LEU A O 1
ATOM 766 N N . GLY A 1 100 ? 9.105 -4.256 12.485 1.00 89.12 100 GLY A N 1
ATOM 767 C CA . GLY A 1 100 ? 9.143 -4.965 13.760 1.00 89.12 100 GLY A CA 1
ATOM 768 C C . GLY A 1 100 ? 8.998 -4.022 14.959 1.00 89.12 100 GLY A C 1
ATOM 769 O O . GLY A 1 100 ? 9.211 -2.815 14.861 1.00 89.12 100 GLY A O 1
ATOM 770 N N . CYS A 1 101 ? 8.683 -4.586 16.123 1.00 94.81 101 CYS A N 1
ATOM 771 C CA . CYS A 1 101 ? 8.354 -3.837 17.341 1.00 94.81 101 CYS A CA 1
ATOM 772 C C . CYS A 1 101 ? 9.507 -3.111 18.060 1.00 94.81 101 CYS A C 1
ATOM 774 O O . CYS A 1 101 ? 9.309 -2.673 19.192 1.00 94.81 101 CYS A O 1
ATOM 776 N N . THR A 1 102 ? 10.699 -2.991 17.469 1.00 92.06 102 THR A N 1
ATOM 777 C CA . THR A 1 102 ? 11.817 -2.282 18.120 1.00 92.06 102 THR A CA 1
ATOM 778 C C . THR A 1 102 ? 11.432 -0.839 18.439 1.00 92.06 102 THR A C 1
ATOM 780 O O . THR A 1 102 ? 11.664 -0.371 19.549 1.00 92.06 102 THR A O 1
ATOM 783 N N . GLU A 1 103 ? 10.786 -0.161 17.488 1.00 93.75 103 GLU A N 1
ATOM 784 C CA . GLU A 1 103 ? 10.225 1.173 17.682 1.00 93.75 103 GLU A CA 1
ATOM 785 C C . GLU A 1 103 ? 9.032 1.368 16.742 1.00 93.75 103 GLU A C 1
ATOM 787 O O . GLU A 1 103 ? 9.180 1.430 15.519 1.00 93.75 103 GLU A O 1
ATOM 792 N N . CYS A 1 104 ? 7.826 1.443 17.309 1.00 96.69 104 CYS A N 1
ATOM 793 C CA . CYS A 1 104 ? 6.626 1.657 16.511 1.00 96.69 104 CYS A CA 1
ATOM 794 C C . CYS A 1 104 ? 6.385 3.149 16.240 1.00 96.69 104 CYS A C 1
ATOM 796 O O . CYS A 1 104 ? 6.519 3.967 17.154 1.00 96.69 104 CYS A O 1
ATOM 798 N N . PRO A 1 105 ? 5.957 3.522 15.016 1.00 96.69 105 PRO A N 1
ATOM 799 C CA . PRO A 1 105 ? 5.609 4.901 14.698 1.00 96.69 105 PRO A CA 1
ATOM 800 C C . PRO A 1 105 ? 4.496 5.452 15.595 1.00 96.69 105 PRO A C 1
ATOM 802 O O . PRO A 1 105 ? 3.667 4.715 16.136 1.00 96.69 105 PRO A O 1
ATOM 805 N N . LYS A 1 106 ? 4.409 6.782 15.696 1.00 96.00 106 LYS A N 1
ATOM 806 C CA . LYS A 1 106 ? 3.333 7.447 16.441 1.00 96.00 106 LYS A CA 1
ATOM 807 C C . LYS A 1 106 ? 1.958 6.986 15.941 1.00 96.00 106 LYS A C 1
ATOM 809 O O . LYS A 1 106 ? 1.674 7.046 14.749 1.00 96.00 106 LYS A O 1
ATOM 814 N N . GLY A 1 107 ? 1.096 6.579 16.874 1.00 96.62 107 GLY A N 1
ATOM 815 C CA . GLY A 1 107 ? -0.239 6.053 16.566 1.00 96.62 107 GLY A CA 1
ATOM 816 C C . GLY A 1 107 ? -0.291 4.535 16.376 1.00 96.62 107 GLY A C 1
ATOM 817 O O . GLY A 1 107 ? -1.379 4.000 16.187 1.00 96.62 107 GLY A O 1
ATOM 818 N N . TYR A 1 108 ? 0.847 3.846 16.485 1.00 97.69 108 TYR A N 1
ATOM 819 C CA . TYR A 1 108 ? 0.948 2.391 16.473 1.00 97.69 108 TYR A CA 1
ATOM 820 C C . TYR A 1 108 ? 1.398 1.860 17.842 1.00 97.69 108 TYR A C 1
ATOM 822 O O . TYR A 1 108 ? 1.931 2.596 18.676 1.00 97.69 108 TYR A O 1
ATOM 830 N N . GLU A 1 109 ? 1.163 0.578 18.079 1.00 97.31 109 GLU A N 1
ATOM 831 C CA . GLU A 1 109 ? 1.620 -0.191 19.233 1.00 97.31 109 GLU A CA 1
ATOM 832 C C . GLU A 1 109 ? 2.062 -1.585 18.803 1.00 97.31 109 GLU A C 1
ATOM 834 O O . GLU A 1 109 ? 1.670 -2.069 17.745 1.00 97.31 109 GLU A O 1
ATOM 839 N N . CYS A 1 110 ? 2.912 -2.222 19.602 1.00 97.06 110 CYS A N 1
ATOM 840 C CA . CYS A 1 110 ? 3.367 -3.567 19.290 1.00 97.06 110 CYS A CA 1
ATOM 841 C C . CYS A 1 110 ? 2.275 -4.600 19.591 1.00 97.06 110 CYS A C 1
ATOM 843 O O . CYS A 1 110 ? 1.825 -4.711 20.730 1.00 97.06 110 CYS A O 1
ATOM 845 N N . GLU A 1 111 ? 1.928 -5.408 18.594 1.00 95.44 111 GLU A N 1
ATOM 846 C CA . GLU A 1 111 ? 1.068 -6.581 18.718 1.00 95.44 111 GLU A CA 1
ATOM 847 C C . GLU A 1 111 ? 1.675 -7.717 17.886 1.00 95.44 111 GLU A C 1
ATOM 849 O O . GLU A 1 111 ? 1.932 -7.552 16.699 1.00 95.44 111 GLU A O 1
ATOM 854 N N . ASP A 1 112 ? 1.946 -8.870 18.503 1.00 92.38 112 ASP A N 1
ATOM 855 C CA . ASP A 1 112 ? 2.486 -10.061 17.825 1.00 92.38 112 ASP A CA 1
ATOM 856 C C . ASP A 1 112 ? 3.701 -9.784 16.911 1.00 92.38 112 ASP A C 1
ATOM 858 O O . ASP A 1 112 ? 3.808 -10.312 15.806 1.00 92.38 112 ASP A O 1
ATOM 862 N N . LYS A 1 113 ? 4.654 -8.971 17.395 1.00 93.12 113 LYS A N 1
ATOM 863 C CA . LYS A 1 113 ? 5.872 -8.527 16.675 1.00 93.12 113 LYS A CA 1
ATOM 864 C C . LYS A 1 113 ? 5.626 -7.558 15.511 1.00 93.12 113 LYS A C 1
ATOM 866 O O . LYS A 1 113 ? 6.589 -7.172 14.851 1.00 93.12 113 LYS A O 1
ATOM 871 N N . LEU A 1 114 ? 4.387 -7.128 15.298 1.00 95.00 114 LEU A N 1
ATOM 872 C CA . LEU A 1 114 ? 4.001 -6.137 14.305 1.00 95.00 114 LEU A CA 1
ATOM 873 C C . LEU A 1 114 ? 3.657 -4.811 14.979 1.00 95.00 114 LEU A C 1
ATOM 875 O O . LEU A 1 114 ? 3.028 -4.771 16.035 1.00 95.00 114 LEU A O 1
ATOM 879 N N . CYS A 1 115 ? 4.019 -3.702 14.342 1.00 97.31 115 CYS A N 1
ATOM 880 C CA . CYS A 1 115 ? 3.500 -2.400 14.740 1.00 97.31 115 CYS A CA 1
ATOM 881 C C . CYS A 1 115 ? 2.084 -2.221 14.192 1.00 97.31 115 CYS A C 1
ATOM 883 O O . CYS A 1 115 ? 1.894 -1.972 13.000 1.00 97.31 115 CYS A O 1
ATOM 885 N N . CYS A 1 116 ? 1.095 -2.330 15.071 1.00 97.00 116 CYS A N 1
ATOM 886 C CA . CYS A 1 116 ? -0.324 -2.293 14.765 1.00 97.00 116 CYS A CA 1
ATOM 887 C C . CYS A 1 116 ? -0.958 -0.948 15.137 1.00 97.00 116 CYS A C 1
ATOM 889 O O . CYS A 1 116 ? -0.620 -0.361 16.161 1.00 97.00 116 CYS A O 1
ATOM 891 N N . PRO A 1 117 ? -1.841 -0.398 14.293 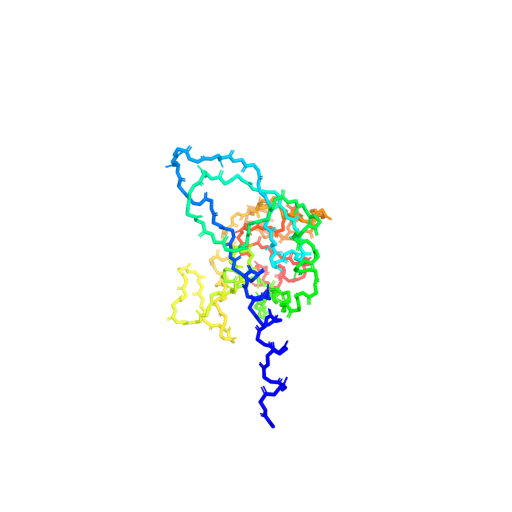1.00 97.31 117 PRO A N 1
ATOM 892 C CA . PRO A 1 117 ? -2.386 0.939 14.492 1.00 97.31 117 PRO A CA 1
ATOM 893 C C . PRO A 1 117 ? -3.422 0.961 15.623 1.00 97.31 117 PRO A C 1
ATOM 895 O O . PRO A 1 117 ? -4.348 0.148 15.656 1.00 97.31 117 PRO A O 1
ATOM 898 N N . LYS A 1 118 ? -3.313 1.950 16.514 1.00 97.31 118 LYS A N 1
ATOM 899 C CA . LYS A 1 118 ? -4.286 2.190 17.587 1.00 97.31 118 LYS A CA 1
ATOM 900 C C . LYS A 1 118 ? -5.620 2.652 17.008 1.00 97.31 118 LYS A C 1
ATOM 902 O O . LYS A 1 118 ? -5.644 3.419 16.045 1.00 97.31 118 LYS A O 1
ATOM 907 N N . LYS A 1 119 ? -6.727 2.265 17.648 1.00 95.69 119 LYS A N 1
ATOM 908 C CA . LYS A 1 119 ? -8.099 2.620 17.236 1.00 95.69 119 LYS A CA 1
ATOM 909 C C . LYS A 1 119 ? -8.301 4.123 17.042 1.00 95.69 119 LYS A C 1
ATOM 911 O O . LYS A 1 119 ? -8.727 4.542 15.967 1.00 95.69 119 LYS A O 1
ATOM 916 N N . ASP A 1 120 ? -7.923 4.927 18.033 1.00 95.56 120 ASP A N 1
ATOM 917 C CA . ASP A 1 120 ? -8.118 6.383 17.991 1.00 95.56 120 ASP A CA 1
ATOM 918 C C . ASP A 1 120 ? -7.318 7.052 16.873 1.00 95.56 120 ASP A C 1
ATOM 920 O O . ASP A 1 120 ? -7.768 8.026 16.271 1.00 95.56 120 ASP A O 1
ATOM 924 N N . TYR A 1 121 ? -6.139 6.509 16.569 1.00 96.75 121 TYR A N 1
ATOM 925 C CA . TYR A 1 121 ? -5.320 6.980 15.464 1.00 96.75 121 TYR A CA 1
ATOM 926 C C . TYR A 1 121 ? -5.934 6.557 14.127 1.00 96.75 121 TYR A C 1
ATOM 928 O O . TYR A 1 121 ? -6.301 7.421 13.334 1.00 96.75 121 TYR A O 1
ATOM 936 N N . LEU A 1 122 ? -6.117 5.253 13.902 1.00 96.88 122 LEU A N 1
ATOM 937 C CA . LEU A 1 122 ? -6.607 4.692 12.643 1.00 96.88 122 LEU A CA 1
ATOM 938 C C . LEU A 1 122 ? -7.938 5.308 12.219 1.00 96.88 122 LEU A C 1
ATOM 940 O O . LEU A 1 122 ? -8.057 5.811 11.105 1.00 96.88 122 LEU A O 1
ATOM 944 N N . CYS A 1 123 ? -8.933 5.293 13.106 1.00 97.25 123 CYS A N 1
ATOM 945 C CA . CYS A 1 123 ? -10.294 5.721 12.784 1.00 97.25 123 CYS A CA 1
ATOM 946 C C . CYS A 1 123 ? -10.419 7.254 12.659 1.00 97.25 123 CYS A C 1
ATOM 948 O O . CYS A 1 123 ? -11.487 7.764 12.319 1.00 97.25 123 CYS A O 1
ATOM 950 N N . SER A 1 124 ? -9.342 8.001 12.937 1.00 96.81 124 SER A N 1
ATOM 951 C CA . SER A 1 124 ? -9.260 9.446 12.695 1.00 96.81 124 SER A CA 1
ATOM 952 C C . SER A 1 124 ? -8.686 9.806 11.321 1.00 96.81 124 SER A C 1
ATOM 954 O O . SER A 1 124 ? -8.856 10.942 10.876 1.00 96.81 124 SER A O 1
ATOM 956 N N . LEU A 1 125 ? -8.023 8.860 10.648 1.00 97.19 125 LEU A N 1
ATOM 957 C CA . LEU A 1 125 ? -7.409 9.088 9.344 1.00 97.19 125 LEU A CA 1
ATOM 958 C C . LEU A 1 125 ? -8.475 9.219 8.255 1.00 97.19 125 LEU A C 1
ATOM 960 O O . LEU A 1 125 ? -9.502 8.540 8.276 1.00 97.19 125 LEU A O 1
ATOM 964 N N . GLN A 1 126 ? -8.200 10.052 7.253 1.00 97.31 126 GLN A N 1
ATOM 965 C CA . GLN A 1 126 ? -8.932 9.989 5.987 1.00 97.31 126 GLN A CA 1
ATOM 966 C C . GLN A 1 126 ? -8.547 8.715 5.228 1.00 97.31 126 GLN A C 1
ATOM 968 O O . GLN A 1 126 ? -7.517 8.108 5.522 1.00 97.31 126 GLN A O 1
ATOM 973 N N . TYR A 1 127 ? -9.343 8.310 4.242 1.00 96.00 127 TYR A N 1
ATOM 974 C CA . TYR A 1 127 ? -8.902 7.253 3.336 1.00 96.00 127 TYR A CA 1
ATOM 975 C C . TYR A 1 127 ? -7.696 7.725 2.524 1.00 96.00 127 TYR A C 1
ATOM 977 O O . TYR A 1 127 ? -7.565 8.906 2.205 1.00 96.00 127 TYR A O 1
ATOM 985 N N . ASP A 1 128 ? -6.831 6.786 2.169 1.00 95.81 128 ASP A N 1
ATOM 986 C CA . ASP A 1 128 ? -5.740 7.017 1.234 1.00 95.81 128 ASP A CA 1
ATOM 987 C C . ASP A 1 128 ? -5.722 5.853 0.247 1.00 95.81 128 ASP A C 1
ATOM 989 O O . ASP A 1 128 ? -5.460 4.701 0.608 1.00 95.81 128 ASP A O 1
ATOM 993 N N . ALA A 1 129 ? -6.062 6.164 -1.005 1.00 92.81 129 ALA A N 1
ATOM 994 C CA . ALA A 1 129 ? -6.107 5.202 -2.099 1.00 92.81 129 ALA A CA 1
ATOM 995 C C . ALA A 1 129 ? -4.723 4.618 -2.418 1.00 92.81 129 ALA A C 1
ATOM 997 O O . ALA A 1 129 ? -4.634 3.593 -3.098 1.00 92.81 129 ALA A O 1
ATOM 998 N N . GLY A 1 130 ? -3.656 5.236 -1.908 1.00 90.56 130 GLY A N 1
ATOM 999 C CA . GLY A 1 130 ? -2.293 4.858 -2.197 1.00 90.56 130 GLY A CA 1
ATOM 1000 C C . GLY A 1 130 ? -1.958 5.102 -3.663 1.00 90.56 130 GLY A C 1
ATOM 1001 O O . GLY A 1 130 ? -2.535 5.958 -4.336 1.00 90.56 130 GLY A O 1
ATOM 1002 N N . LYS A 1 131 ? -1.008 4.331 -4.175 1.00 85.94 131 LYS A N 1
ATOM 1003 C CA . LYS A 1 131 ? -0.572 4.401 -5.572 1.00 85.94 131 LYS A CA 1
ATOM 1004 C C . LYS A 1 131 ? -0.870 3.099 -6.274 1.00 85.94 131 LYS A C 1
ATOM 1006 O O . LYS A 1 131 ? -0.952 2.059 -5.618 1.00 85.94 131 LYS A O 1
ATOM 1011 N N . PHE A 1 132 ? -0.999 3.169 -7.601 1.00 76.81 132 PHE A N 1
ATOM 1012 C CA . PHE A 1 132 ? -1.067 1.987 -8.457 1.00 76.81 132 PHE A CA 1
ATOM 1013 C C . PHE A 1 132 ? 0.065 1.041 -8.081 1.00 76.81 132 PHE A C 1
ATOM 1015 O O . PHE A 1 132 ? 1.243 1.296 -8.313 1.00 76.81 132 PHE A O 1
ATOM 1022 N N . GLY A 1 133 ? -0.344 -0.027 -7.413 1.00 58.03 133 GLY A N 1
ATOM 1023 C CA . GLY A 1 133 ? 0.419 -1.221 -7.223 1.00 58.03 133 GLY A CA 1
ATOM 1024 C C . GLY A 1 133 ? 0.651 -1.789 -8.603 1.00 58.03 133 GLY A C 1
ATOM 1025 O O . GLY A 1 133 ? -0.198 -1.801 -9.491 1.00 58.03 133 GLY A O 1
ATOM 1026 N N . ASP A 1 134 ? 1.857 -2.252 -8.788 1.00 52.75 134 ASP A N 1
ATOM 1027 C CA . ASP A 1 134 ? 2.394 -2.556 -10.092 1.00 52.75 134 ASP A CA 1
ATOM 1028 C C . ASP A 1 134 ? 1.815 -3.867 -10.713 1.00 52.75 134 ASP A C 1
ATOM 1030 O O . ASP A 1 134 ? 2.234 -4.334 -11.780 1.00 52.75 134 ASP A O 1
ATOM 1034 N N . LYS A 1 135 ? 0.821 -4.498 -10.062 1.00 44.97 135 LYS A N 1
ATOM 1035 C CA . LYS A 1 135 ? -0.079 -5.492 -10.669 1.00 44.97 135 LYS A CA 1
ATOM 1036 C C . LYS A 1 135 ? -1.486 -4.912 -10.789 1.00 44.97 135 LYS A C 1
ATOM 1038 O O . LYS A 1 135 ? -2.095 -4.562 -9.785 1.00 44.97 135 LYS A O 1
ATOM 1043 N N . GLY A 1 136 ? -2.034 -4.934 -12.006 1.00 49.78 136 GLY A N 1
ATOM 1044 C CA . GLY A 1 136 ? -3.455 -4.693 -12.253 1.00 49.78 136 GLY A CA 1
ATOM 1045 C C . GLY A 1 136 ? -4.332 -5.655 -11.449 1.00 49.78 136 GLY A C 1
ATOM 1046 O O . GLY A 1 136 ? -4.470 -6.820 -11.798 1.00 49.78 136 GLY A O 1
ATOM 1047 N N . SER A 1 137 ? -4.853 -5.187 -10.326 1.00 57.16 137 SER A N 1
ATOM 1048 C CA . SER A 1 137 ? -6.206 -4.647 -10.258 1.00 57.16 137 SER A CA 1
ATOM 1049 C C . SER A 1 137 ? -6.288 -3.800 -9.000 1.00 57.16 137 SER A C 1
ATOM 1051 O O . SER A 1 137 ? -5.888 -4.235 -7.921 1.00 57.16 137 SER A O 1
ATOM 1053 N N . HIS A 1 138 ? -6.822 -2.594 -9.136 1.00 74.50 138 HIS A N 1
ATOM 1054 C CA . HIS A 1 138 ? -7.300 -1.860 -7.981 1.00 74.50 138 HIS A CA 1
ATOM 1055 C C . HIS A 1 138 ? -8.375 -2.706 -7.288 1.00 74.50 138 HIS A C 1
ATOM 1057 O O . HIS A 1 138 ? -9.156 -3.388 -7.958 1.00 74.50 138 HIS A O 1
ATOM 1063 N N . THR A 1 139 ? -8.365 -2.738 -5.958 1.00 84.38 139 THR A N 1
ATOM 1064 C CA . THR A 1 139 ? -9.278 -3.589 -5.189 1.00 84.38 139 THR A CA 1
ATOM 1065 C C . THR A 1 139 ? -10.268 -2.739 -4.401 1.00 84.38 139 THR A C 1
ATOM 1067 O O . THR A 1 139 ? -9.884 -1.690 -3.871 1.00 84.38 139 THR A O 1
ATOM 1070 N N . PRO A 1 140 ? -11.544 -3.156 -4.320 1.00 90.88 140 PRO A N 1
ATOM 1071 C CA . PRO A 1 140 ? -12.494 -2.540 -3.409 1.00 90.88 140 PRO A CA 1
ATOM 1072 C C . PRO A 1 140 ? -12.055 -2.818 -1.967 1.00 90.88 140 PRO A C 1
ATOM 1074 O O . PRO A 1 140 ? -11.788 -3.959 -1.590 1.00 90.88 140 PRO A O 1
ATOM 1077 N N . ARG A 1 141 ? -11.957 -1.761 -1.168 1.00 94.88 141 ARG A N 1
ATOM 1078 C CA . ARG A 1 141 ? -11.583 -1.784 0.250 1.00 94.88 141 ARG A CA 1
ATOM 1079 C C . ARG A 1 141 ? -12.534 -0.888 1.032 1.00 94.88 141 ARG A C 1
ATOM 1081 O O . ARG A 1 141 ? -13.291 -0.120 0.443 1.00 94.88 141 ARG A O 1
ATOM 1088 N N . TYR A 1 142 ? -12.498 -0.968 2.354 1.00 97.69 142 TYR A N 1
ATOM 1089 C CA . TYR A 1 142 ? -13.353 -0.169 3.229 1.00 97.69 142 TYR A CA 1
ATOM 1090 C C . TYR A 1 142 ? -12.523 0.763 4.104 1.00 97.69 142 TYR A C 1
ATOM 1092 O O . TYR A 1 142 ? -11.461 0.379 4.583 1.00 97.69 142 TYR A O 1
ATOM 1100 N N . PHE A 1 143 ? -13.019 1.971 4.342 1.00 98.00 143 PHE A N 1
ATOM 1101 C CA . PHE A 1 143 ? -12.452 2.913 5.303 1.00 98.00 143 PHE A CA 1
ATOM 1102 C C . PHE A 1 143 ? -13.561 3.464 6.194 1.00 98.00 143 PHE A C 1
ATOM 1104 O O . PHE A 1 143 ? -14.712 3.574 5.772 1.00 98.00 143 PHE A O 1
ATOM 1111 N N . TYR A 1 144 ? -13.233 3.844 7.420 1.00 98.31 144 TYR A N 1
ATOM 1112 C CA . TYR A 1 144 ? -14.172 4.520 8.299 1.00 98.31 144 TYR A CA 1
ATOM 1113 C C . TYR A 1 144 ? -14.224 6.019 7.993 1.00 98.31 144 TYR A C 1
ATOM 1115 O O . TYR A 1 144 ? -13.206 6.709 8.042 1.00 98.31 144 TYR A O 1
ATOM 1123 N N . SER A 1 145 ? -15.420 6.534 7.713 1.00 97.94 145 SER A N 1
ATOM 1124 C CA . SER A 1 145 ? -15.678 7.962 7.550 1.00 97.94 145 SER A CA 1
ATOM 1125 C C . SER A 1 145 ? -16.215 8.553 8.851 1.00 97.94 145 SER A C 1
ATOM 1127 O O . SER A 1 145 ? -17.339 8.261 9.259 1.00 97.94 145 SER A O 1
ATOM 1129 N N . LYS A 1 146 ? -15.440 9.441 9.485 1.00 95.88 146 LYS A N 1
ATOM 1130 C CA . LYS A 1 146 ? -15.846 10.124 10.726 1.00 95.88 146 LYS A CA 1
ATOM 1131 C C . LYS A 1 146 ? -17.058 11.042 10.532 1.00 95.88 146 LYS A C 1
ATOM 1133 O O . LYS A 1 146 ? -17.872 11.160 11.444 1.00 95.88 146 LYS A O 1
ATOM 1138 N N . SER A 1 147 ? -17.189 11.681 9.365 1.00 95.38 147 SER A N 1
ATOM 1139 C CA . SER A 1 147 ? -18.314 12.580 9.066 1.00 95.38 147 SER A CA 1
ATOM 1140 C C . SER A 1 147 ? -19.628 11.818 8.909 1.00 95.38 147 SER A C 1
ATOM 1142 O O . SER A 1 147 ? -20.654 12.260 9.415 1.00 95.38 147 SER A O 1
ATOM 1144 N N . LEU A 1 148 ? -19.583 10.651 8.261 1.00 96.31 148 LEU A N 1
ATOM 1145 C CA . LEU A 1 148 ? -20.752 9.792 8.051 1.00 96.31 148 LEU A CA 1
ATOM 1146 C C . LEU A 1 148 ? -20.965 8.775 9.180 1.00 96.31 148 LEU A C 1
ATOM 1148 O O . LEU A 1 148 ? -21.989 8.098 9.196 1.00 96.31 148 LEU A O 1
ATOM 1152 N N . LYS A 1 149 ? -20.003 8.650 10.103 1.00 96.12 149 LYS A N 1
ATOM 1153 C CA . LYS A 1 149 ? -19.966 7.641 11.174 1.00 96.12 149 LYS A CA 1
ATOM 1154 C C . LYS A 1 149 ? -20.229 6.221 10.655 1.00 96.12 149 LYS A C 1
ATOM 1156 O O . LYS A 1 149 ? -20.952 5.444 11.273 1.00 96.12 149 LYS A O 1
ATOM 1161 N N . ASN A 1 150 ? -19.666 5.890 9.494 1.00 97.94 150 ASN A N 1
ATOM 1162 C CA . ASN A 1 150 ? -19.892 4.610 8.828 1.00 97.94 150 ASN A CA 1
ATOM 1163 C C . ASN A 1 150 ? -18.668 4.177 8.013 1.00 97.94 150 ASN A C 1
ATOM 1165 O O . ASN A 1 150 ? -17.829 5.000 7.638 1.00 97.94 150 ASN A O 1
ATOM 1169 N N . CYS A 1 151 ? -18.589 2.884 7.717 1.00 98.31 151 CYS A N 1
ATOM 1170 C CA . CYS A 1 151 ? -17.580 2.309 6.841 1.00 98.31 151 CYS A CA 1
ATOM 1171 C C . CYS A 1 151 ? -18.007 2.419 5.375 1.00 98.31 151 CYS A C 1
ATOM 1173 O O . CYS A 1 151 ? -19.054 1.911 4.978 1.00 98.31 151 CYS A O 1
ATOM 1175 N N . MET A 1 152 ? -17.181 3.083 4.575 1.00 98.12 152 MET A N 1
ATOM 1176 C CA . MET A 1 152 ? -17.432 3.410 3.177 1.00 98.12 152 MET A CA 1
ATOM 1177 C C . MET A 1 152 ? -16.481 2.630 2.274 1.00 98.12 152 MET A C 1
ATOM 1179 O O . MET A 1 152 ? -15.335 2.375 2.642 1.00 98.12 152 MET A O 1
ATOM 1183 N N . LEU A 1 153 ? -16.960 2.259 1.088 1.00 97.44 153 LEU A N 1
ATOM 1184 C CA . LEU A 1 153 ? -16.143 1.603 0.075 1.00 97.44 153 LEU A CA 1
ATOM 1185 C C . LEU A 1 153 ? -15.240 2.629 -0.624 1.00 97.44 153 LEU A C 1
ATOM 1187 O O . LEU A 1 153 ? -15.685 3.729 -0.951 1.00 97.44 153 LEU A O 1
ATOM 1191 N N . PHE A 1 154 ? -13.996 2.255 -0.896 1.00 96.00 154 PHE A N 1
ATOM 1192 C CA . PHE A 1 154 ? -13.089 2.995 -1.765 1.00 96.00 154 PHE A CA 1
ATOM 1193 C C . PHE A 1 154 ? -12.228 2.042 -2.591 1.00 96.00 154 PHE A C 1
ATOM 1195 O O . PHE A 1 154 ? -12.115 0.849 -2.305 1.00 96.00 154 PHE A O 1
ATOM 1202 N N . THR A 1 155 ? -11.607 2.591 -3.624 1.00 93.50 155 THR A N 1
ATOM 1203 C CA . THR A 1 155 ? -10.675 1.866 -4.477 1.00 93.50 155 THR A CA 1
ATOM 1204 C C . THR A 1 155 ? -9.262 2.024 -3.924 1.00 93.50 155 THR A C 1
ATOM 1206 O O . THR A 1 155 ? -8.729 3.132 -3.913 1.00 93.50 155 THR A O 1
ATOM 1209 N N . TYR A 1 156 ? -8.649 0.926 -3.478 1.00 91.31 156 TYR A N 1
ATOM 1210 C CA . TYR A 1 156 ? -7.246 0.908 -3.073 1.00 91.31 156 TYR A CA 1
ATOM 1211 C C . TYR A 1 156 ? -6.375 0.415 -4.215 1.00 91.31 156 TYR A C 1
ATOM 1213 O O . TYR A 1 156 ? -6.637 -0.623 -4.835 1.00 91.31 156 TYR A O 1
ATOM 1221 N N . TYR A 1 157 ? -5.304 1.148 -4.466 1.00 86.69 157 TYR A N 1
ATOM 1222 C CA . TYR A 1 157 ? -4.452 0.892 -5.605 1.00 86.69 157 TYR A CA 1
ATOM 1223 C C . TYR A 1 157 ? -3.351 -0.134 -5.336 1.00 86.69 157 TYR A C 1
ATOM 1225 O O . TYR A 1 157 ? -2.741 -0.603 -6.288 1.00 86.69 157 TYR A O 1
ATOM 1233 N N . GLY A 1 158 ? -3.161 -0.580 -4.091 1.00 81.19 158 GLY A N 1
ATOM 1234 C CA . GLY A 1 158 ? -2.329 -1.750 -3.782 1.00 81.19 158 GLY A CA 1
ATOM 1235 C C . GLY A 1 158 ? -0.915 -1.445 -3.287 1.00 81.19 158 GLY A C 1
ATOM 1236 O O . GLY A 1 158 ? -0.182 -2.382 -2.981 1.00 81.19 158 GLY A O 1
ATOM 1237 N N . ARG A 1 159 ? -0.520 -0.170 -3.192 1.00 81.44 159 ARG A N 1
ATOM 1238 C CA . ARG A 1 159 ? 0.739 0.269 -2.570 1.00 81.44 159 ARG A CA 1
ATOM 1239 C C . ARG A 1 159 ? 0.524 1.549 -1.775 1.00 81.44 159 ARG A C 1
ATOM 1241 O O . ARG A 1 159 ? -0.336 2.349 -2.134 1.00 81.44 159 ARG A O 1
ATOM 1248 N N . ASP A 1 160 ? 1.353 1.763 -0.756 1.00 86.75 160 ASP A N 1
ATOM 1249 C CA . ASP A 1 160 ? 1.287 2.929 0.126 1.00 86.75 160 ASP A CA 1
ATOM 1250 C C . ASP A 1 160 ? -0.095 2.971 0.802 1.00 86.75 160 ASP A C 1
ATOM 1252 O O . ASP A 1 160 ? -0.623 1.928 1.214 1.00 86.75 160 ASP A O 1
ATOM 1256 N N . GLY A 1 161 ? -0.699 4.149 0.904 1.00 90.75 161 GLY A N 1
ATOM 1257 C CA . GLY A 1 161 ? -1.933 4.336 1.641 1.00 90.75 161 GLY A CA 1
ATOM 1258 C C . GLY A 1 161 ? -1.677 4.479 3.136 1.00 90.75 161 GLY A C 1
ATOM 1259 O O . GLY A 1 161 ? -0.546 4.643 3.600 1.00 90.75 161 GLY A O 1
ATOM 1260 N N . ASN A 1 162 ? -2.752 4.369 3.906 1.00 94.62 162 ASN A N 1
ATOM 1261 C CA . ASN A 1 162 ? -2.690 4.418 5.357 1.00 94.62 162 ASN A CA 1
ATOM 1262 C C . ASN A 1 162 ? -3.491 3.274 5.998 1.00 94.62 162 ASN A C 1
ATOM 1264 O O . ASN A 1 162 ? -4.072 2.431 5.313 1.00 94.62 162 ASN A O 1
ATOM 1268 N N . ALA A 1 163 ? -3.486 3.240 7.331 1.00 95.31 163 ALA A N 1
ATOM 1269 C CA . ALA A 1 163 ? -4.080 2.169 8.121 1.00 95.31 163 ALA A CA 1
ATOM 1270 C C . ALA A 1 163 ? -5.618 2.122 8.090 1.00 95.31 163 ALA A C 1
ATOM 1272 O O . ALA A 1 163 ? -6.186 1.077 8.405 1.00 95.31 163 ALA A O 1
ATOM 1273 N N . ASN A 1 164 ? -6.308 3.209 7.715 1.00 97.19 164 ASN A N 1
ATOM 1274 C CA . ASN A 1 164 ? -7.768 3.234 7.583 1.00 97.19 164 ASN A CA 1
ATOM 1275 C C . ASN A 1 164 ? -8.197 2.576 6.264 1.00 97.19 164 ASN A C 1
ATOM 1277 O O . ASN A 1 164 ? -8.673 3.219 5.329 1.00 97.19 164 ASN A O 1
ATOM 1281 N N . ASN A 1 165 ? -7.923 1.279 6.175 1.00 95.81 165 ASN A N 1
ATOM 1282 C CA . ASN A 1 165 ? -7.988 0.502 4.956 1.00 95.81 165 ASN A CA 1
ATOM 1283 C C . ASN A 1 165 ? -8.221 -0.973 5.318 1.00 95.81 165 ASN A C 1
ATOM 1285 O O . ASN A 1 165 ? -7.290 -1.670 5.718 1.00 95.81 165 ASN A O 1
ATOM 1289 N N . PHE A 1 166 ? -9.446 -1.460 5.135 1.00 95.56 166 PHE A N 1
ATOM 1290 C CA . PHE A 1 166 ? -9.912 -2.794 5.529 1.00 95.56 166 PHE A CA 1
ATOM 1291 C C . PHE A 1 166 ? -10.348 -3.626 4.322 1.00 95.56 166 PHE A C 1
ATOM 1293 O O . PHE A 1 166 ? -10.809 -3.076 3.319 1.00 95.56 166 PHE A O 1
ATOM 1300 N N . ALA A 1 167 ? -10.222 -4.955 4.409 1.00 92.31 167 ALA A N 1
ATOM 1301 C CA . ALA A 1 167 ? -10.642 -5.848 3.326 1.00 92.31 167 ALA A CA 1
ATOM 1302 C C . ALA A 1 167 ? -12.163 -5.927 3.242 1.00 92.31 167 ALA A C 1
ATOM 1304 O O . ALA A 1 167 ? -12.731 -5.975 2.154 1.00 92.31 167 ALA A O 1
ATOM 1305 N N . THR A 1 168 ? -12.818 -5.907 4.400 1.00 94.00 168 THR A N 1
ATOM 1306 C CA . THR A 1 168 ? -14.259 -6.092 4.522 1.00 94.00 168 THR A CA 1
ATOM 1307 C C . THR A 1 168 ? -14.911 -4.983 5.344 1.00 94.00 168 THR A C 1
ATOM 1309 O O . THR A 1 168 ? -14.301 -4.372 6.225 1.00 94.00 168 THR A O 1
ATOM 1312 N N . TYR A 1 169 ? -16.205 -4.763 5.099 1.00 95.75 169 TYR A N 1
ATOM 1313 C CA . TYR A 1 169 ? -17.022 -3.858 5.908 1.00 95.75 169 TYR A CA 1
ATOM 1314 C C . TYR A 1 169 ? -17.028 -4.263 7.391 1.00 95.75 169 TYR A C 1
ATOM 1316 O O . TYR A 1 169 ? -16.972 -3.404 8.267 1.00 95.75 169 TYR A O 1
ATOM 1324 N N . ASN A 1 170 ? -17.062 -5.570 7.682 1.00 95.44 170 ASN A N 1
ATOM 1325 C CA . ASN A 1 170 ? -17.154 -6.084 9.049 1.00 95.44 170 ASN A CA 1
ATOM 1326 C C . ASN A 1 170 ? -15.888 -5.821 9.872 1.00 95.44 170 ASN A C 1
ATOM 1328 O O . ASN A 1 170 ? -16.006 -5.492 11.050 1.00 95.44 170 ASN A O 1
ATOM 1332 N N . GLU A 1 171 ? -14.699 -5.915 9.275 1.00 95.81 171 GLU A N 1
ATOM 1333 C CA . GL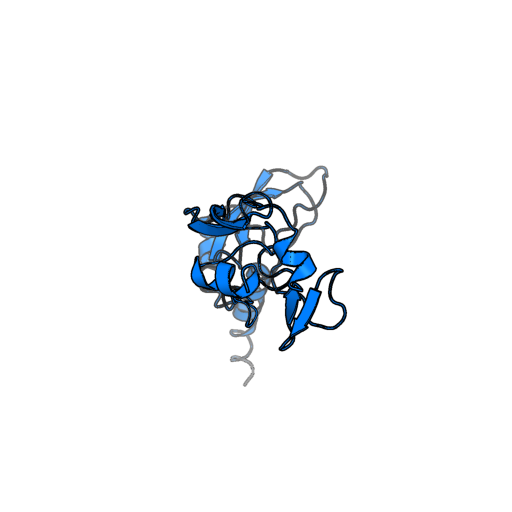U A 1 171 ? -13.444 -5.537 9.942 1.00 95.81 171 GLU A CA 1
ATOM 1334 C C . GLU A 1 171 ? -13.432 -4.043 10.274 1.00 95.81 171 GLU A C 1
ATOM 1336 O O . GLU A 1 171 ? -13.191 -3.665 11.421 1.00 95.81 171 GLU A O 1
ATOM 1341 N N . CYS A 1 172 ? -13.798 -3.197 9.304 1.00 97.62 172 CYS A N 1
ATOM 1342 C CA . CYS A 1 172 ? -13.906 -1.756 9.515 1.00 97.62 172 CYS A CA 1
ATOM 1343 C C . CYS A 1 172 ? -14.908 -1.419 10.630 1.00 97.62 172 CYS A C 1
ATOM 1345 O O . CYS A 1 172 ? -14.598 -0.656 11.548 1.00 97.62 172 CYS A O 1
ATOM 1347 N N . LYS A 1 173 ? -16.098 -2.034 10.596 1.00 96.62 173 LYS A N 1
ATOM 1348 C CA . LYS A 1 173 ? -17.141 -1.849 11.610 1.00 96.62 173 LYS A CA 1
ATOM 1349 C C . LYS A 1 173 ? -16.639 -2.273 12.987 1.00 96.62 173 LYS A C 1
ATOM 1351 O O . LYS A 1 173 ? -16.800 -1.531 13.952 1.00 96.62 173 LYS A O 1
ATOM 1356 N N . LYS A 1 174 ? -16.015 -3.449 13.080 1.00 95.81 174 LYS A N 1
ATOM 1357 C CA . LYS A 1 174 ? -15.466 -3.971 14.334 1.00 95.81 174 LYS A CA 1
ATOM 1358 C C . LYS A 1 174 ? -14.415 -3.029 14.919 1.00 95.81 174 LYS A C 1
ATOM 1360 O O . LYS A 1 174 ? -14.399 -2.856 16.133 1.00 95.81 174 LYS A O 1
ATOM 1365 N N . MET A 1 175 ? -13.577 -2.418 14.084 1.00 95.12 175 MET A N 1
ATOM 1366 C CA . MET A 1 175 ? -12.513 -1.519 14.532 1.00 95.12 175 MET A CA 1
ATOM 1367 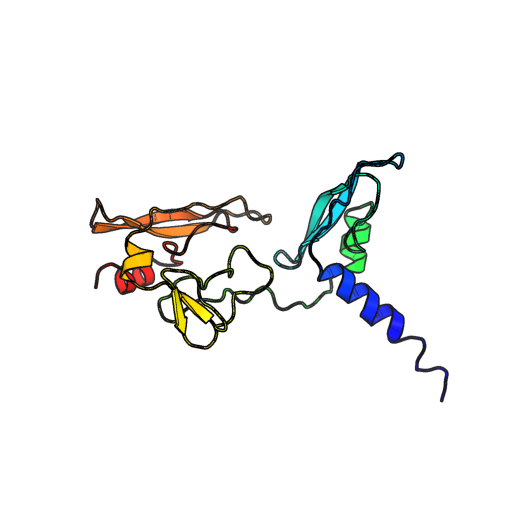C C . MET A 1 175 ? -13.030 -0.128 14.923 1.00 95.12 175 MET A C 1
ATOM 1369 O O . MET A 1 175 ? -12.659 0.385 15.976 1.00 95.12 175 MET A O 1
ATOM 1373 N N . CYS A 1 176 ? -13.897 0.482 14.110 1.00 97.00 176 CYS A N 1
ATOM 1374 C CA . CYS A 1 176 ? -14.207 1.913 14.212 1.00 97.00 176 CYS A CA 1
ATOM 1375 C C . CYS A 1 176 ? -15.647 2.264 14.610 1.00 97.00 176 CYS A C 1
ATOM 1377 O O . CYS A 1 176 ? -15.923 3.434 14.865 1.00 97.00 176 CYS A O 1
ATOM 1379 N N . MET A 1 177 ? -16.563 1.294 14.656 1.00 93.44 177 MET A N 1
ATOM 1380 C CA . MET A 1 177 ? -17.981 1.521 14.989 1.00 93.44 177 MET A CA 1
ATOM 1381 C C . MET A 1 177 ? -18.414 0.826 16.289 1.00 93.44 177 MET A C 1
ATOM 1383 O O . MET A 1 177 ? -19.608 0.784 16.587 1.00 93.44 177 MET A O 1
ATOM 1387 N N . THR A 1 178 ? -17.461 0.249 17.024 1.00 80.94 178 THR A N 1
ATOM 1388 C CA . THR A 1 178 ? -17.654 -0.368 18.346 1.00 80.94 178 THR A CA 1
ATOM 1389 C C . THR A 1 178 ? -17.320 0.578 19.483 1.00 80.94 178 THR A C 1
ATOM 1391 O O . THR A 1 178 ? -16.507 1.507 19.265 1.00 80.94 178 THR A O 1
#